Protein AF-A0A7V4NZG7-F1 (afdb_monomer)

pLDDT: mean 70.04, std 18.49, range [38.97, 93.0]

Secondary structure (DSSP, 8-state):
--STTSGGGSSSS-S----------------PPPPTTS-S----HHHHHHHHH-TTS-HHHHHHHHHHHTT--SSHHHHHHHHHHHH----

Sequence (91 aa):
MYFLRRIRKLLNGCLLIGLATTLAGCGTVFFSPPLPNAPNYTFSLTDLRAIQRDARLSTDEKRAAIRAALSLPDTVEGNRIANFYLNLFIP

Foldseek 3Di:
DPPPPPVVPPVPDDDDPDDDDDDDDDDDDPPPPPDPDDPPLPPDVVVLVCLLPPPVDDPVRSLVVQLVSVVFDPDPVSSVVSVCSSPDDDD

Solvent-accessible surface area (backbone atoms only — not comparable to full-atom values): 6277 Å² total; per-residue (Å²): 141,84,75,80,78,65,69,83,72,70,87,78,76,82,86,73,93,74,76,92,86,80,86,89,77,94,72,81,84,80,80,68,82,78,63,95,78,63,76,91,69,76,78,41,74,65,55,51,48,51,50,67,67,38,83,87,53,51,76,66,55,36,33,50,52,46,19,59,65,67,70,44,58,101,43,75,67,30,51,50,53,20,48,49,61,65,70,52,86,80,134

Mean predicted aligned error: 17.41 Å

Structure (mmCIF, N/CA/C/O backbone):
data_AF-A0A7V4NZG7-F1
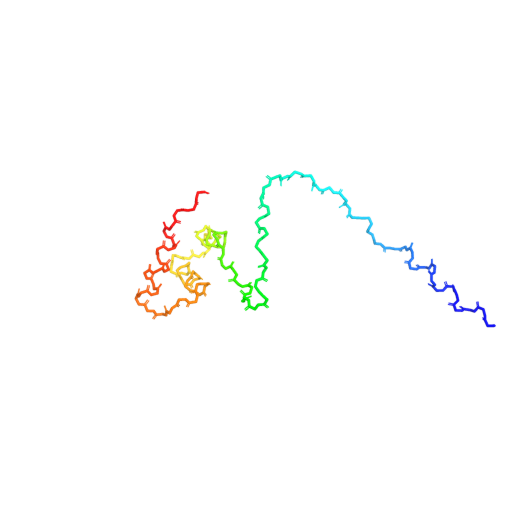#
_entry.id   AF-A0A7V4NZG7-F1
#
loop_
_atom_site.group_PDB
_atom_site.id
_atom_site.type_symbol
_atom_site.label_atom_id
_atom_site.label_alt_id
_atom_site.label_comp_id
_atom_site.label_asym_id
_atom_site.label_entity_id
_atom_site.label_seq_id
_atom_site.pdbx_PDB_ins_code
_atom_site.Cartn_x
_atom_site.Cartn_y
_atom_site.Cartn_z
_atom_site.occupancy
_atom_site.B_iso_or_equiv
_atom_site.auth_seq_id
_atom_site.auth_comp_id
_atom_site.auth_asym_id
_atom_site.auth_atom_id
_atom_site.pdbx_PDB_model_num
ATOM 1 N N . MET A 1 1 ? -28.618 -57.753 -24.302 1.00 50.97 1 MET A N 1
ATOM 2 C CA . MET A 1 1 ? -27.695 -56.880 -23.539 1.00 50.97 1 MET A CA 1
ATOM 3 C C . MET A 1 1 ? -28.452 -55.664 -22.994 1.00 50.97 1 MET A C 1
ATOM 5 O O . MET A 1 1 ? -28.503 -54.636 -23.650 1.0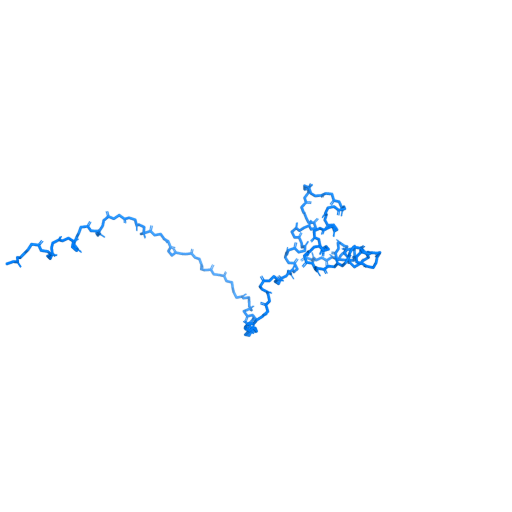0 50.97 1 MET A O 1
ATOM 9 N N . TYR A 1 2 ? -29.087 -55.787 -21.821 1.00 50.88 2 TYR A N 1
ATOM 10 C CA . TYR A 1 2 ? -30.027 -54.785 -21.271 1.00 50.88 2 TYR A CA 1
ATOM 11 C C . TYR A 1 2 ? -29.619 -54.238 -19.886 1.00 50.88 2 TYR A C 1
ATOM 13 O O . TYR A 1 2 ? -30.450 -53.707 -19.155 1.00 50.88 2 TYR A O 1
ATOM 21 N N . PHE A 1 3 ? -28.342 -54.349 -19.502 1.00 50.78 3 PHE A N 1
ATOM 22 C CA . PHE A 1 3 ? -27.916 -54.129 -18.110 1.00 50.78 3 PHE A CA 1
ATOM 23 C C . PHE A 1 3 ? -27.263 -52.760 -17.825 1.00 50.78 3 PHE A C 1
ATOM 25 O O . PHE A 1 3 ? -27.181 -52.346 -16.675 1.00 50.78 3 PHE A O 1
ATOM 32 N N . LEU A 1 4 ? -26.870 -51.991 -18.849 1.00 51.53 4 LEU A N 1
ATOM 33 C CA . LEU A 1 4 ? -26.133 -50.726 -18.660 1.00 51.53 4 LEU A CA 1
ATOM 34 C C . LEU A 1 4 ? -27.006 -49.454 -18.665 1.00 51.53 4 LEU A C 1
ATOM 36 O O . LEU A 1 4 ? -26.505 -48.359 -18.429 1.00 51.53 4 LEU A O 1
ATOM 40 N N . ARG A 1 5 ? -28.330 -49.563 -18.864 1.00 49.28 5 ARG A N 1
ATOM 41 C CA . ARG A 1 5 ? -29.259 -48.409 -18.796 1.00 49.28 5 ARG A CA 1
ATOM 42 C C . ARG A 1 5 ? -29.756 -48.071 -17.380 1.00 49.28 5 ARG A C 1
ATOM 44 O O . ARG A 1 5 ? -30.466 -47.081 -17.222 1.00 49.28 5 ARG A O 1
ATOM 51 N N . ARG A 1 6 ? -29.394 -48.846 -16.347 1.00 48.78 6 ARG A N 1
ATOM 52 C CA . ARG A 1 6 ? -29.950 -48.714 -14.980 1.00 48.78 6 ARG A CA 1
ATOM 53 C C . ARG A 1 6 ? -29.099 -47.900 -13.993 1.00 48.78 6 ARG A C 1
ATOM 55 O O . ARG A 1 6 ? -29.612 -47.519 -12.950 1.00 48.78 6 ARG A O 1
ATOM 62 N N . ILE A 1 7 ? -27.852 -47.566 -14.334 1.00 53.16 7 ILE A N 1
ATOM 63 C CA . ILE A 1 7 ? -26.948 -46.775 -13.468 1.00 53.16 7 ILE A CA 1
ATOM 64 C C . ILE A 1 7 ? -27.301 -45.273 -13.499 1.00 53.16 7 ILE A C 1
ATOM 66 O O . ILE A 1 7 ? -27.068 -44.541 -12.544 1.00 53.16 7 ILE A O 1
ATOM 70 N N . ARG A 1 8 ? -27.977 -44.814 -14.560 1.00 49.94 8 ARG A N 1
ATOM 71 C CA . ARG A 1 8 ? -28.335 -43.402 -14.780 1.00 49.94 8 ARG A CA 1
ATOM 72 C C . ARG A 1 8 ? -29.475 -42.855 -13.903 1.00 49.94 8 ARG A C 1
ATOM 74 O O . ARG A 1 8 ? -29.792 -41.680 -14.028 1.00 49.94 8 ARG A O 1
ATOM 81 N N . LYS A 1 9 ? -30.113 -43.671 -13.053 1.00 50.41 9 LYS A N 1
ATOM 82 C CA . LYS A 1 9 ? -31.291 -43.265 -12.253 1.00 50.41 9 LYS A CA 1
ATOM 83 C C . LYS A 1 9 ? -31.074 -43.223 -10.733 1.00 50.41 9 LYS A C 1
ATOM 85 O O . LYS A 1 9 ? -32.003 -42.858 -10.026 1.00 50.41 9 LYS A O 1
ATOM 90 N N . LEU A 1 10 ? -29.880 -43.558 -10.233 1.00 49.69 10 LEU A N 1
ATOM 91 C CA . LEU A 1 10 ? -29.592 -43.628 -8.787 1.00 49.69 10 LEU A CA 1
ATOM 92 C C . LEU A 1 10 ? -28.709 -42.491 -8.247 1.00 49.69 10 LEU A C 1
ATOM 94 O O . LEU A 1 10 ? -28.681 -42.276 -7.045 1.00 49.69 10 LEU A O 1
ATOM 98 N N . LEU A 1 11 ? -28.082 -41.689 -9.111 1.00 47.84 11 LEU A N 1
ATOM 99 C CA . LEU A 1 11 ? -27.413 -40.429 -8.734 1.00 47.84 11 LEU A CA 1
ATOM 100 C C . LEU A 1 11 ? -28.387 -39.236 -8.732 1.00 47.84 11 LEU A C 1
ATOM 102 O O . LEU A 1 11 ? -28.026 -38.109 -9.042 1.00 47.84 11 LEU A O 1
ATOM 106 N N . ASN A 1 12 ? -29.647 -39.519 -8.401 1.00 49.91 12 ASN A N 1
ATOM 107 C CA . ASN A 1 12 ? -30.749 -38.563 -8.311 1.00 49.91 12 ASN A CA 1
ATOM 108 C C . ASN A 1 12 ? -31.151 -38.325 -6.844 1.00 49.91 12 ASN A C 1
ATOM 110 O O . ASN A 1 12 ? -32.324 -38.146 -6.533 1.00 49.91 12 ASN A O 1
ATOM 114 N N . GLY A 1 13 ? -30.196 -38.405 -5.919 1.00 53.88 13 GLY A N 1
ATOM 115 C CA . GLY A 1 13 ? -30.506 -38.416 -4.495 1.00 53.88 13 GLY A CA 1
ATOM 116 C C . GLY A 1 13 ? -29.292 -38.149 -3.630 1.00 53.88 13 GLY A C 1
ATOM 117 O O . GLY A 1 13 ? -28.886 -39.027 -2.888 1.00 53.88 13 GLY A O 1
ATOM 118 N N . CYS A 1 14 ? -28.686 -36.973 -3.768 1.00 50.66 14 CYS A N 1
ATOM 119 C CA . CYS A 1 14 ? -28.079 -36.253 -2.651 1.00 50.66 14 CYS A CA 1
ATOM 120 C C . CYS A 1 14 ? -27.498 -34.929 -3.145 1.00 50.66 14 CYS A C 1
ATOM 122 O O . CYS A 1 14 ? -26.859 -34.878 -4.188 1.00 50.66 14 CYS A O 1
ATOM 124 N N . LEU A 1 15 ? -27.668 -33.916 -2.304 1.00 48.09 15 LEU A N 1
ATOM 125 C CA . LEU A 1 15 ? -27.050 -32.596 -2.323 1.00 48.09 15 LEU A CA 1
ATOM 126 C C . LEU A 1 15 ? -27.725 -31.475 -3.147 1.00 48.09 15 LEU A C 1
ATOM 128 O O . LEU A 1 15 ? -27.438 -31.254 -4.317 1.00 48.09 15 LEU A O 1
ATOM 132 N N . LEU A 1 16 ? -28.474 -30.666 -2.380 1.00 51.75 16 LEU A N 1
ATOM 133 C CA . LEU A 1 16 ? -28.441 -29.191 -2.361 1.00 51.75 16 LEU A CA 1
ATOM 134 C C . LEU A 1 16 ? -29.272 -28.490 -3.449 1.00 51.75 16 LEU A C 1
ATOM 136 O O . LEU A 1 16 ? -28.759 -28.018 -4.452 1.00 51.75 16 LEU A O 1
ATOM 140 N N . ILE A 1 17 ? -30.597 -28.400 -3.324 1.00 55.97 17 ILE A N 1
ATOM 141 C CA . ILE A 1 17 ? -31.302 -27.375 -2.521 1.00 55.97 17 ILE A CA 1
ATOM 142 C C . ILE A 1 17 ? -30.353 -26.446 -1.742 1.00 55.97 17 ILE A C 1
ATOM 144 O O . ILE A 1 17 ? -29.934 -26.752 -0.630 1.00 55.97 17 ILE A O 1
ATOM 148 N N . GLY A 1 18 ? -30.032 -25.299 -2.338 1.00 50.69 18 GLY A N 1
ATOM 149 C CA . GLY A 1 18 ? -29.197 -24.260 -1.739 1.00 50.69 18 GLY A CA 1
ATOM 150 C C . GLY A 1 18 ? -29.528 -22.882 -2.302 1.00 50.69 18 GLY A C 1
ATOM 151 O O . GLY A 1 18 ? -28.788 -22.358 -3.120 1.00 50.69 18 GLY A O 1
ATOM 152 N N . LEU A 1 19 ? -30.672 -22.360 -1.857 1.00 50.50 19 LEU A N 1
ATOM 153 C CA . LEU A 1 19 ? -31.045 -20.947 -1.736 1.00 50.50 19 LEU A CA 1
ATOM 154 C C . LEU A 1 19 ? -30.811 -19.997 -2.926 1.00 50.50 19 LEU A C 1
ATOM 156 O O . LEU A 1 19 ? -29.754 -19.400 -3.109 1.00 50.50 19 LEU A O 1
ATOM 160 N N . ALA A 1 20 ? -31.924 -19.691 -3.588 1.00 52.88 20 ALA A N 1
ATOM 161 C CA . ALA A 1 20 ? -32.213 -18.340 -4.040 1.00 52.88 20 ALA A CA 1
ATOM 162 C C . ALA A 1 20 ? -32.491 -17.427 -2.828 1.00 52.88 20 ALA A C 1
ATOM 164 O O . ALA A 1 20 ? -33.288 -17.794 -1.969 1.00 52.88 20 ALA A O 1
ATOM 165 N N . THR A 1 21 ? -31.818 -16.276 -2.757 1.00 53.28 21 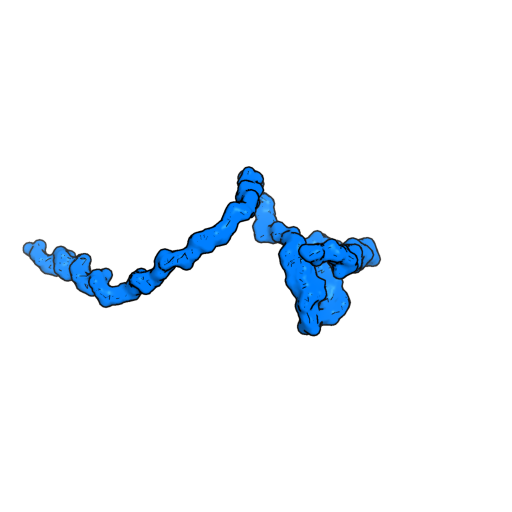THR A N 1
ATOM 166 C CA . THR A 1 21 ? -32.196 -14.956 -2.178 1.00 53.28 21 THR A CA 1
ATOM 167 C C . THR A 1 21 ? -30.875 -14.215 -1.930 1.00 53.28 21 THR A C 1
ATOM 169 O O . THR A 1 21 ? -29.991 -14.762 -1.287 1.00 53.28 21 THR A O 1
ATOM 172 N N . THR A 1 22 ? -30.580 -13.083 -2.570 1.00 51.81 22 THR A N 1
ATOM 173 C CA . THR A 1 22 ? -30.997 -11.707 -2.224 1.00 51.81 22 THR A CA 1
ATOM 174 C C . THR A 1 22 ? -30.730 -10.813 -3.459 1.00 51.81 22 THR A C 1
ATOM 176 O O . THR A 1 22 ? -29.687 -10.931 -4.088 1.00 51.81 22 THR A O 1
ATOM 179 N N . LEU A 1 23 ? -31.679 -10.088 -4.064 1.00 50.69 23 LEU A N 1
ATOM 180 C CA . LEU A 1 23 ? -32.318 -8.819 -3.673 1.00 50.69 23 LEU A CA 1
ATOM 181 C C . LEU A 1 23 ? -31.367 -7.700 -3.192 1.00 50.69 23 LEU A C 1
ATOM 183 O O . LEU A 1 23 ? -30.708 -7.837 -2.170 1.00 50.69 23 LEU A O 1
ATOM 187 N N . ALA A 1 24 ? -31.476 -6.565 -3.899 1.00 50.19 24 ALA A N 1
ATOM 188 C CA . ALA A 1 24 ? -31.093 -5.188 -3.557 1.00 50.19 24 ALA A CA 1
ATOM 189 C C . ALA A 1 24 ? -29.650 -4.725 -3.852 1.00 50.19 24 ALA A C 1
ATOM 191 O O . ALA A 1 24 ? -28.698 -5.091 -3.175 1.00 50.19 24 ALA A O 1
ATOM 192 N N . GLY A 1 25 ? -29.532 -3.797 -4.811 1.00 38.97 25 GLY A N 1
ATOM 193 C CA . GLY A 1 25 ? -28.356 -2.937 -4.952 1.00 38.97 25 GLY A CA 1
ATOM 194 C C . GLY A 1 25 ? -28.147 -2.385 -6.360 1.00 38.97 25 GLY A C 1
ATOM 195 O O . GLY A 1 25 ? -27.251 -2.831 -7.066 1.00 38.97 25 GLY A O 1
ATOM 196 N N . CYS A 1 26 ? -28.950 -1.401 -6.776 1.00 52.88 26 CYS A N 1
ATOM 197 C CA . CYS A 1 26 ? -28.566 -0.501 -7.867 1.00 52.88 26 CYS A CA 1
ATOM 198 C C . CYS A 1 26 ? -27.272 0.219 -7.462 1.00 52.88 26 CYS A C 1
ATOM 200 O O . CYS A 1 26 ? -27.275 0.989 -6.506 1.00 52.88 26 CYS A O 1
ATOM 202 N N . GLY A 1 27 ? -26.181 -0.022 -8.181 1.00 46.25 27 GLY A N 1
ATOM 203 C CA . GLY A 1 27 ? -24.896 0.613 -7.907 1.00 46.25 27 GLY A CA 1
ATOM 204 C C . GLY A 1 27 ? -23.882 0.302 -8.996 1.00 46.25 27 GLY A C 1
ATOM 205 O O . GLY A 1 27 ? -22.970 -0.480 -8.779 1.00 46.25 27 GLY A O 1
ATOM 206 N N . THR A 1 28 ? -24.102 0.879 -10.181 1.00 53.81 28 THR A N 1
ATOM 207 C CA . THR A 1 28 ? -23.093 1.135 -11.229 1.00 53.81 28 THR A CA 1
ATOM 208 C C . THR A 1 28 ? -22.073 0.019 -11.481 1.00 53.81 28 THR A C 1
ATOM 210 O O . THR A 1 28 ? -20.952 0.053 -10.974 1.00 53.81 28 THR A O 1
ATOM 213 N N . VAL A 1 29 ? -22.415 -0.924 -12.362 1.00 48.81 29 VAL A N 1
ATOM 214 C CA . VAL A 1 29 ? -21.404 -1.790 -12.975 1.00 48.81 29 VAL A CA 1
ATOM 215 C C . VAL A 1 29 ? -20.655 -0.953 -14.015 1.00 48.81 29 VAL A C 1
ATOM 217 O O . VAL A 1 29 ? -21.132 -0.758 -15.131 1.00 48.81 29 VAL A O 1
ATOM 220 N N . PHE A 1 30 ? -19.504 -0.397 -13.631 1.00 48.06 30 PHE A N 1
ATOM 221 C CA . PHE A 1 30 ? -18.525 0.161 -14.566 1.00 48.06 30 PHE A CA 1
ATOM 222 C C . PHE A 1 30 ? -17.973 -0.999 -15.415 1.00 48.06 30 PHE A C 1
ATOM 224 O O . PHE A 1 30 ? -16.965 -1.615 -15.082 1.00 48.06 30 PHE A O 1
ATOM 231 N N . PHE A 1 31 ? -18.667 -1.346 -16.499 1.00 46.03 31 PHE A N 1
ATOM 232 C CA . PHE A 1 31 ? -18.155 -2.261 -17.518 1.00 46.03 31 PHE A CA 1
ATOM 233 C C . PHE A 1 31 ? -17.136 -1.518 -18.394 1.00 46.03 31 PHE A C 1
ATOM 235 O O . PHE A 1 31 ? -17.437 -1.109 -19.512 1.00 46.03 31 PHE A O 1
ATOM 242 N N . SER A 1 32 ? -15.913 -1.346 -17.891 1.00 54.16 32 SER A N 1
ATOM 243 C CA . SER A 1 32 ? -14.754 -1.245 -18.782 1.00 54.16 32 SER A CA 1
ATOM 244 C C . SER A 1 32 ? -14.379 -2.671 -19.194 1.00 54.16 32 SER A C 1
ATOM 246 O O . SER A 1 32 ? -14.199 -3.509 -18.306 1.00 54.16 32 SER A O 1
ATOM 248 N N . PRO A 1 33 ? -14.281 -3.004 -20.495 1.00 52.31 33 PRO A N 1
ATOM 249 C CA . PRO A 1 33 ? -13.831 -4.330 -20.897 1.00 52.31 33 PRO A CA 1
ATOM 250 C C . PRO A 1 33 ? -12.414 -4.562 -20.344 1.00 52.31 33 PRO A C 1
ATOM 252 O O . PRO A 1 33 ? -11.559 -3.684 -20.498 1.00 52.31 33 PRO A O 1
ATOM 255 N N . PRO A 1 34 ? -12.141 -5.701 -19.681 1.00 48.00 34 PRO A N 1
ATOM 256 C CA . PRO A 1 34 ? -10.806 -5.983 -19.179 1.00 48.00 34 PRO A CA 1
ATOM 257 C C . PRO A 1 34 ? -9.846 -6.098 -20.366 1.00 48.00 34 PRO A C 1
ATOM 259 O O . PRO A 1 34 ? -10.066 -6.890 -21.285 1.00 48.00 34 PRO A O 1
ATOM 262 N N . LEU A 1 35 ? -8.783 -5.287 -20.364 1.00 48.44 35 LEU A N 1
ATOM 263 C CA . LEU A 1 35 ? -7.686 -5.432 -21.316 1.00 48.44 35 LEU A CA 1
ATOM 264 C C . LEU A 1 35 ? -7.116 -6.854 -21.167 1.00 48.44 35 LEU A C 1
ATOM 266 O O . LEU A 1 35 ? -6.766 -7.236 -20.049 1.00 48.44 35 LEU A O 1
ATOM 270 N N . PRO A 1 36 ? -6.983 -7.631 -22.257 1.00 50.25 36 PRO A N 1
ATOM 271 C CA . PRO A 1 36 ? -6.739 -9.076 -22.198 1.00 50.25 36 PRO A CA 1
ATOM 272 C C . PRO A 1 36 ? -5.396 -9.497 -21.575 1.00 50.25 36 PRO A C 1
ATOM 274 O O . PRO A 1 36 ? -5.162 -10.689 -21.433 1.00 50.25 36 PRO A O 1
ATOM 277 N N . ASN A 1 37 ? -4.534 -8.552 -21.182 1.00 51.28 37 ASN A N 1
ATOM 278 C CA . ASN A 1 37 ? -3.220 -8.803 -20.583 1.00 51.28 37 ASN A CA 1
ATOM 279 C C . ASN A 1 37 ? -2.875 -7.859 -19.413 1.00 51.28 37 ASN A C 1
ATOM 281 O O . ASN A 1 37 ? -1.702 -7.721 -19.067 1.00 51.28 37 ASN A O 1
ATOM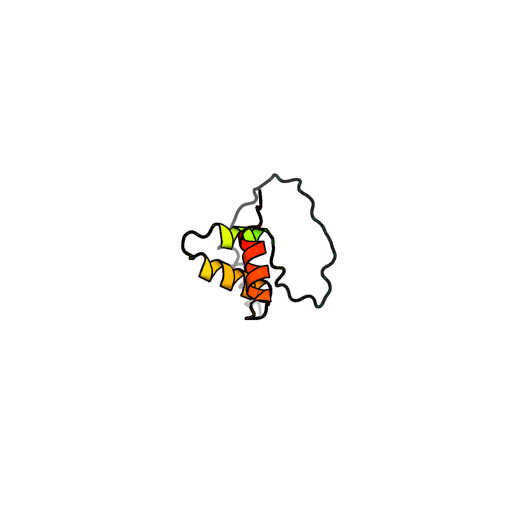 285 N N . ALA A 1 38 ? -3.851 -7.179 -18.802 1.00 45.41 38 ALA A N 1
ATOM 286 C CA . ALA A 1 38 ? -3.568 -6.460 -17.561 1.00 45.41 38 ALA A CA 1
ATOM 287 C C . ALA A 1 38 ? -3.407 -7.491 -16.425 1.00 45.41 38 ALA A C 1
ATOM 289 O O . ALA A 1 38 ? -4.319 -8.300 -16.231 1.00 45.41 38 ALA A O 1
ATOM 290 N N . PRO A 1 39 ? -2.284 -7.520 -15.681 1.00 48.47 39 PRO A N 1
ATOM 291 C CA . PRO A 1 39 ? -2.188 -8.362 -14.496 1.00 48.47 39 PRO A CA 1
ATOM 292 C C . PRO A 1 39 ? -3.368 -8.038 -13.569 1.00 48.47 39 PRO A C 1
ATOM 294 O O . PRO A 1 39 ? -3.576 -6.881 -13.210 1.00 48.47 39 PRO A O 1
ATOM 297 N N . ASN A 1 40 ? -4.148 -9.062 -13.204 1.00 51.12 40 ASN A N 1
ATOM 298 C CA . ASN A 1 40 ? -5.347 -8.982 -12.351 1.00 51.12 40 ASN A CA 1
ATOM 299 C C . ASN A 1 40 ? -5.019 -8.649 -10.876 1.00 51.12 40 ASN A C 1
ATOM 301 O O . ASN A 1 40 ? -5.634 -9.176 -9.956 1.00 51.12 40 ASN A O 1
ATOM 305 N N . TYR A 1 41 ? -4.039 -7.782 -10.636 1.00 55.44 41 TYR A N 1
ATOM 306 C CA . TYR A 1 41 ? -3.763 -7.172 -9.342 1.00 55.44 41 TYR A CA 1
ATOM 307 C C . TYR A 1 41 ? -4.166 -5.705 -9.421 1.00 55.44 41 TYR A C 1
ATOM 309 O O . TYR A 1 41 ? -3.341 -4.795 -9.402 1.00 55.44 41 TYR A O 1
ATOM 317 N N . THR A 1 42 ? -5.466 -5.464 -9.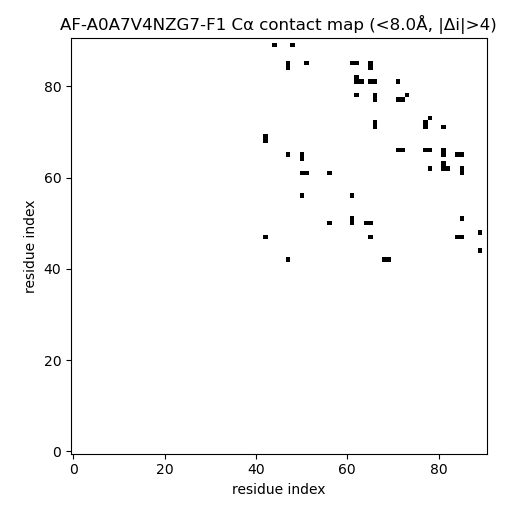572 1.00 65.75 42 THR A N 1
ATOM 318 C CA . THR A 1 42 ? -6.013 -4.115 -9.450 1.00 65.75 42 THR A CA 1
ATOM 319 C C . THR A 1 42 ? -6.078 -3.783 -7.969 1.00 65.75 42 THR A C 1
ATOM 321 O O . THR A 1 42 ? -7.115 -3.950 -7.336 1.00 65.75 42 THR A O 1
ATOM 324 N N . PHE A 1 43 ? -4.946 -3.363 -7.404 1.00 73.25 43 PHE A N 1
ATOM 325 C CA . PHE A 1 43 ? -4.918 -2.779 -6.073 1.00 73.25 43 PHE A CA 1
ATOM 326 C C . PHE A 1 43 ? -5.967 -1.669 -5.995 1.00 73.25 43 PHE A C 1
ATOM 328 O O . PHE A 1 43 ? -5.902 -0.680 -6.730 1.00 73.25 43 PHE A O 1
ATOM 335 N N . SER A 1 44 ? -6.976 -1.877 -5.156 1.00 85.12 44 SER A N 1
ATOM 336 C CA . SER A 1 44 ? -8.153 -1.022 -5.091 1.00 85.12 44 SER A CA 1
ATOM 337 C C . SER A 1 44 ? -8.133 -0.126 -3.853 1.00 85.12 44 SER A C 1
ATOM 339 O O . SER A 1 44 ? -7.421 -0.371 -2.876 1.00 85.12 44 SER A O 1
ATOM 341 N N . LEU A 1 45 ? -8.980 0.909 -3.850 1.00 83.44 45 LEU A N 1
ATOM 342 C CA . LEU A 1 45 ? -9.207 1.737 -2.657 1.00 83.44 45 LEU A CA 1
ATOM 343 C C . LEU A 1 45 ? -9.746 0.911 -1.473 1.00 83.44 45 LEU A C 1
ATOM 345 O O . LEU A 1 45 ? -9.526 1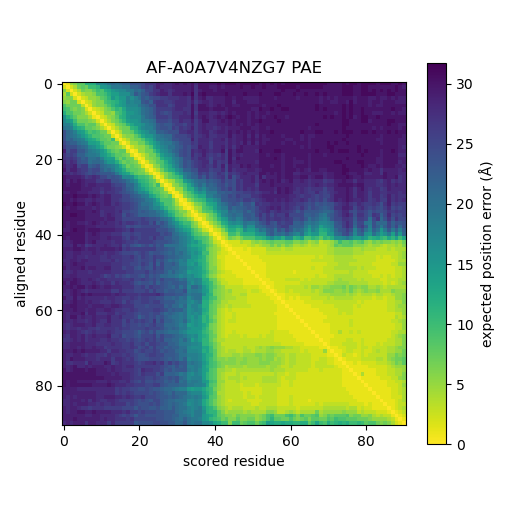.269 -0.315 1.00 83.44 45 LEU A O 1
ATOM 349 N N . THR A 1 46 ? -10.420 -0.208 -1.750 1.00 84.50 46 THR A N 1
ATOM 350 C CA . THR A 1 46 ? -10.894 -1.149 -0.729 1.00 84.50 46 THR A CA 1
ATOM 351 C C . THR A 1 46 ? -9.727 -1.872 -0.062 1.00 84.50 46 THR A C 1
ATOM 353 O O . THR A 1 46 ? -9.708 -1.983 1.163 1.00 84.50 46 THR A O 1
ATOM 356 N N . ASP A 1 47 ? -8.727 -2.291 -0.840 1.00 84.94 47 ASP A N 1
ATOM 357 C CA . ASP A 1 47 ? -7.523 -2.955 -0.324 1.00 84.94 47 ASP A CA 1
ATOM 358 C C . ASP A 1 47 ? -6.670 -1.980 0.492 1.00 84.94 47 ASP A C 1
ATOM 360 O O . ASP A 1 47 ? -6.225 -2.305 1.594 1.00 84.94 47 ASP A O 1
ATOM 364 N N . LEU A 1 48 ? -6.528 -0.740 0.007 1.00 85.62 48 LEU A N 1
ATOM 365 C CA . LEU A 1 48 ? -5.913 0.355 0.764 1.00 85.62 48 LEU A CA 1
ATOM 366 C C . LEU A 1 48 ? -6.587 0.553 2.118 1.00 85.62 48 LEU A C 1
ATOM 368 O O . LEU A 1 48 ? -5.915 0.589 3.149 1.00 85.62 48 LEU A O 1
ATOM 372 N N . ARG A 1 49 ? -7.920 0.645 2.132 1.00 86.44 49 ARG A N 1
ATOM 373 C CA . ARG A 1 49 ? -8.693 0.796 3.366 1.00 86.44 49 ARG A CA 1
ATOM 374 C C . ARG A 1 49 ? -8.518 -0.402 4.296 1.00 86.44 49 ARG A C 1
ATOM 376 O O . ARG A 1 49 ? -8.423 -0.201 5.506 1.00 86.44 49 ARG A O 1
ATOM 383 N N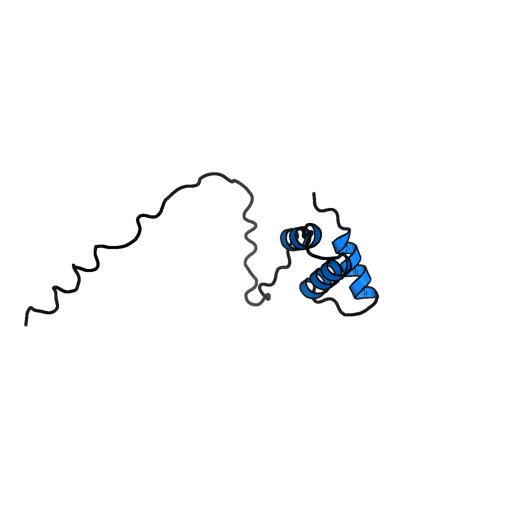 . ALA A 1 50 ? -8.495 -1.622 3.761 1.00 88.56 50 ALA A N 1
ATOM 384 C CA . ALA A 1 50 ? -8.290 -2.830 4.553 1.00 88.56 50 ALA A CA 1
ATOM 385 C C . ALA A 1 50 ? -6.932 -2.786 5.269 1.00 88.56 50 ALA A C 1
ATOM 387 O O . ALA A 1 50 ? -6.884 -2.966 6.482 1.00 88.56 50 ALA A O 1
ATOM 388 N N . ILE A 1 51 ? -5.861 -2.426 4.553 1.00 86.50 51 ILE A N 1
ATOM 389 C CA . ILE A 1 51 ? -4.517 -2.268 5.127 1.00 86.50 51 ILE A CA 1
ATOM 390 C C . ILE A 1 51 ? -4.491 -1.138 6.167 1.00 86.50 51 ILE A C 1
ATOM 392 O O . ILE A 1 51 ? -3.969 -1.315 7.266 1.00 86.50 51 ILE A O 1
ATOM 396 N N . GLN A 1 52 ? -5.079 0.024 5.863 1.00 86.25 52 GLN A N 1
ATOM 397 C CA . GLN A 1 52 ? -5.122 1.162 6.788 1.00 86.25 52 GLN A CA 1
ATOM 398 C C . GLN A 1 52 ? -5.859 0.825 8.097 1.00 86.25 52 GLN A C 1
ATOM 400 O O . GLN A 1 52 ? -5.401 1.211 9.176 1.00 86.25 52 GLN A O 1
ATOM 405 N N . ARG A 1 53 ? -6.983 0.099 8.017 1.00 88.62 53 ARG A N 1
ATOM 406 C CA . ARG A 1 53 ? -7.831 -0.255 9.170 1.00 88.62 53 ARG A CA 1
ATOM 407 C C . ARG A 1 53 ? -7.381 -1.508 9.916 1.00 88.62 53 ARG A C 1
ATOM 409 O O . ARG A 1 53 ? -7.908 -1.764 10.997 1.00 88.62 53 ARG A O 1
ATOM 416 N N . ASP A 1 54 ? -6.427 -2.268 9.386 1.00 88.75 54 ASP A N 1
ATOM 417 C CA . ASP A 1 54 ? -5.927 -3.459 10.066 1.00 88.75 54 ASP A CA 1
ATOM 418 C C . ASP A 1 54 ? -5.207 -3.067 11.366 1.00 88.75 54 ASP A C 1
ATOM 420 O O . ASP A 1 54 ? -4.152 -2.433 11.353 1.00 88.75 54 ASP A O 1
ATOM 424 N N . ALA A 1 55 ? -5.798 -3.405 12.511 1.00 89.38 55 ALA A N 1
ATOM 425 C CA . ALA A 1 55 ? -5.227 -3.118 13.826 1.00 89.38 55 ALA A CA 1
ATOM 426 C C . ALA A 1 55 ? -4.072 -4.064 14.197 1.00 89.38 55 ALA A C 1
ATOM 428 O O . ALA A 1 55 ? -3.381 -3.818 15.183 1.00 89.38 55 ALA A O 1
ATOM 429 N N . ARG A 1 56 ? -3.869 -5.146 13.434 1.00 93.00 56 ARG A N 1
ATOM 430 C CA . ARG A 1 56 ? -2.789 -6.117 13.656 1.00 93.00 56 ARG A CA 1
ATOM 431 C C . ARG A 1 56 ? -1.462 -5.645 13.074 1.00 93.00 56 ARG A C 1
ATOM 433 O O . ARG A 1 56 ? -0.422 -6.102 13.529 1.00 93.00 56 ARG A O 1
ATOM 440 N N . LEU A 1 57 ? -1.510 -4.758 12.080 1.00 88.19 57 LEU A N 1
ATOM 441 C CA . LEU A 1 57 ? -0.332 -4.227 11.406 1.00 88.19 57 LEU A CA 1
ATOM 442 C C . LEU A 1 57 ? 0.118 -2.918 12.058 1.00 88.19 57 LEU A C 1
ATOM 444 O O . LEU A 1 57 ? -0.672 -1.991 12.261 1.00 88.19 57 LEU A O 1
ATOM 448 N N . SER A 1 58 ? 1.415 -2.813 12.315 1.00 92.69 58 SER A N 1
ATOM 449 C CA . SER A 1 58 ? 2.071 -1.550 12.640 1.00 92.69 58 SER A CA 1
ATOM 450 C C . SER A 1 58 ? 2.067 -0.594 11.441 1.00 92.69 58 SER A C 1
ATOM 452 O O . SER A 1 58 ? 1.883 -0.983 10.286 1.00 92.69 58 SER A O 1
ATOM 454 N N . THR A 1 59 ? 2.305 0.691 11.697 1.00 88.56 59 THR A N 1
ATOM 455 C CA . THR A 1 59 ? 2.400 1.727 10.655 1.00 88.56 59 THR A CA 1
ATOM 456 C C . THR A 1 59 ? 3.441 1.384 9.583 1.00 88.56 59 THR A C 1
ATOM 458 O O . THR A 1 59 ? 3.215 1.636 8.398 1.00 88.56 59 THR A O 1
ATOM 461 N N . ASP A 1 60 ? 4.567 0.788 9.979 1.00 89.56 60 ASP A N 1
ATOM 462 C CA . ASP A 1 60 ? 5.643 0.416 9.059 1.00 89.56 60 ASP A CA 1
ATOM 463 C C . ASP A 1 60 ? 5.273 -0.806 8.211 1.00 89.56 60 ASP A C 1
ATOM 465 O O . ASP A 1 60 ? 5.516 -0.808 7.003 1.00 89.56 60 ASP A O 1
ATOM 469 N N . GLU A 1 61 ? 4.592 -1.796 8.793 1.00 90.81 61 GLU A N 1
ATOM 470 C CA . GLU A 1 61 ? 4.070 -2.953 8.055 1.00 90.81 61 GLU A CA 1
ATOM 471 C C . GLU A 1 61 ? 2.974 -2.549 7.066 1.00 90.81 61 GLU A C 1
ATOM 473 O O . GLU A 1 61 ? 2.962 -3.022 5.930 1.00 90.81 61 GLU A O 1
ATOM 478 N N . LYS A 1 62 ? 2.100 -1.607 7.438 1.00 89.62 62 LYS A N 1
ATOM 479 C CA . LYS A 1 62 ? 1.112 -1.031 6.512 1.00 89.62 62 LYS A CA 1
ATOM 480 C C . LYS A 1 62 ? 1.787 -0.326 5.344 1.00 89.62 62 LYS A C 1
ATOM 482 O O . LYS A 1 62 ? 1.384 -0.505 4.196 1.00 89.62 62 LYS A O 1
ATOM 487 N N . ARG A 1 63 ? 2.840 0.449 5.616 1.00 90.12 63 ARG A N 1
ATOM 488 C CA . ARG A 1 63 ? 3.625 1.121 4.573 1.00 90.12 63 ARG A CA 1
ATOM 489 C C . ARG A 1 63 ? 4.279 0.104 3.639 1.00 90.12 63 ARG A C 1
ATOM 491 O O . ARG A 1 63 ? 4.222 0.285 2.427 1.00 90.12 63 ARG A O 1
ATOM 498 N N . ALA A 1 64 ? 4.844 -0.974 4.181 1.00 88.25 64 ALA A N 1
ATOM 499 C CA . ALA A 1 64 ? 5.430 -2.057 3.397 1.00 88.25 64 ALA A CA 1
ATOM 500 C C . ALA A 1 64 ? 4.385 -2.794 2.542 1.00 88.25 64 ALA A C 1
ATOM 502 O O . ALA A 1 64 ? 4.638 -3.050 1.366 1.00 88.25 64 ALA A O 1
ATOM 503 N N . ALA A 1 65 ? 3.196 -3.064 3.086 1.00 86.75 65 ALA A N 1
ATOM 504 C CA . ALA A 1 65 ? 2.096 -3.694 2.360 1.00 86.75 65 ALA A CA 1
ATOM 505 C C . ALA A 1 65 ? 1.598 -2.824 1.194 1.00 86.75 65 ALA A C 1
ATOM 507 O O . ALA A 1 65 ? 1.444 -3.318 0.080 1.00 86.75 65 ALA A O 1
ATOM 508 N N . ILE A 1 66 ? 1.426 -1.516 1.415 1.00 87.94 66 ILE A N 1
ATOM 509 C CA . ILE A 1 66 ? 1.071 -0.553 0.359 1.00 87.94 66 ILE A CA 1
ATOM 510 C C . ILE A 1 66 ? 2.170 -0.489 -0.707 1.00 87.94 66 ILE A C 1
ATOM 512 O O . ILE A 1 66 ? 1.882 -0.484 -1.902 1.00 87.94 66 ILE A O 1
ATOM 516 N N . ARG A 1 67 ? 3.437 -0.466 -0.282 1.00 89.38 67 ARG A N 1
ATOM 517 C CA . ARG A 1 67 ? 4.598 -0.437 -1.177 1.00 89.38 67 ARG A CA 1
ATOM 518 C C . ARG A 1 67 ? 4.639 -1.672 -2.076 1.00 89.38 67 ARG A C 1
ATOM 520 O O . ARG A 1 67 ? 4.788 -1.528 -3.285 1.00 89.38 67 ARG A O 1
ATOM 527 N N . ALA A 1 68 ? 4.444 -2.856 -1.500 1.00 87.56 68 ALA A N 1
ATOM 528 C CA . ALA A 1 68 ? 4.380 -4.115 -2.234 1.00 87.56 68 ALA A CA 1
ATOM 529 C C . ALA A 1 68 ? 3.188 -4.152 -3.200 1.00 87.56 68 ALA A C 1
ATOM 531 O O . ALA A 1 68 ? 3.349 -4.513 -4.363 1.00 87.56 68 ALA A O 1
ATOM 532 N N . ALA A 1 69 ? 2.011 -3.715 -2.751 1.00 85.31 69 ALA A N 1
ATOM 533 C CA . ALA A 1 69 ? 0.803 -3.725 -3.567 1.00 85.31 69 ALA A CA 1
ATOM 534 C C . ALA A 1 69 ? 0.872 -2.759 -4.764 1.00 85.31 69 ALA A C 1
ATOM 536 O O . ALA A 1 69 ? 0.335 -3.051 -5.829 1.00 85.31 69 ALA A O 1
ATOM 537 N N . LEU A 1 70 ? 1.586 -1.641 -4.612 1.00 85.19 70 LEU A N 1
ATOM 538 C CA . LEU A 1 70 ? 1.843 -0.668 -5.676 1.00 85.19 70 LEU A CA 1
ATOM 539 C C . LEU A 1 70 ? 3.138 -0.941 -6.459 1.00 85.19 70 LEU A C 1
ATOM 541 O O . LEU A 1 70 ? 3.504 -0.139 -7.316 1.00 85.19 70 LEU A O 1
ATOM 545 N N . SER A 1 71 ? 3.841 -2.046 -6.173 1.00 87.50 71 SER A N 1
ATOM 546 C CA . SER A 1 71 ? 5.141 -2.382 -6.780 1.00 87.50 71 SER A CA 1
ATOM 547 C C . SER A 1 71 ? 6.158 -1.231 -6.715 1.00 87.50 71 SER A C 1
ATOM 549 O O . SER A 1 71 ? 6.913 -0.982 -7.655 1.00 87.50 71 SER A O 1
ATOM 551 N N . LEU A 1 72 ? 6.160 -0.493 -5.603 1.00 85.06 72 LEU A N 1
ATOM 552 C CA . LEU A 1 72 ? 7.026 0.664 -5.399 1.00 85.06 72 LEU A CA 1
ATOM 553 C C . LEU A 1 72 ? 8.444 0.221 -4.989 1.00 85.06 72 LEU A C 1
ATOM 555 O O . LEU A 1 72 ? 8.598 -0.705 -4.185 1.00 85.06 72 LEU A O 1
ATOM 559 N N . PRO A 1 73 ? 9.493 0.900 -5.485 1.00 86.50 73 PRO A N 1
ATOM 560 C CA . PRO A 1 73 ? 10.875 0.567 -5.154 1.00 86.50 73 PRO A CA 1
ATOM 561 C C . PRO A 1 73 ? 11.185 0.830 -3.672 1.00 86.50 73 PRO A C 1
ATOM 563 O O . PRO A 1 73 ? 10.548 1.667 -3.028 1.00 86.50 73 PRO A O 1
ATOM 566 N N . ASP A 1 74 ? 12.185 0.133 -3.123 1.00 88.50 74 ASP A N 1
ATOM 567 C CA . ASP A 1 74 ? 12.680 0.368 -1.755 1.00 88.50 74 ASP A CA 1
ATOM 568 C C . ASP A 1 74 ? 13.607 1.587 -1.688 1.00 88.50 74 ASP A C 1
ATOM 570 O O . ASP A 1 74 ? 14.805 1.495 -1.432 1.00 88.50 74 ASP A O 1
ATOM 574 N N . THR A 1 75 ? 13.051 2.746 -2.023 1.00 91.94 75 THR A N 1
ATOM 575 C CA . THR A 1 75 ? 13.752 4.029 -2.008 1.00 91.94 75 THR A CA 1
ATOM 576 C C . THR A 1 75 ? 13.029 5.019 -1.108 1.00 91.94 75 THR A C 1
ATOM 578 O O . THR A 1 75 ? 11.890 4.806 -0.678 1.00 91.94 75 THR A O 1
ATOM 581 N N . VAL A 1 76 ? 13.684 6.146 -0.828 1.00 90.12 76 VAL A N 1
ATOM 582 C CA . VAL A 1 76 ? 13.078 7.257 -0.083 1.00 90.12 76 VAL A CA 1
ATOM 583 C C . VAL A 1 76 ? 11.792 7.724 -0.773 1.00 90.12 76 VAL A C 1
ATOM 585 O O . VAL A 1 76 ? 10.780 7.955 -0.114 1.00 90.12 76 VAL A O 1
ATOM 588 N N . GLU A 1 77 ? 11.798 7.797 -2.101 1.00 88.19 77 GLU A N 1
ATOM 589 C CA . GLU A 1 77 ? 10.650 8.171 -2.925 1.00 88.19 77 GLU A CA 1
ATOM 590 C C . GLU A 1 77 ? 9.526 7.134 -2.832 1.00 88.19 77 GLU A C 1
ATOM 592 O O . GLU A 1 77 ? 8.374 7.508 -2.612 1.00 88.19 77 GLU A O 1
ATOM 597 N N . GLY A 1 78 ? 9.848 5.838 -2.911 1.00 84.06 78 GLY A N 1
ATOM 598 C CA . GLY A 1 78 ? 8.864 4.767 -2.737 1.00 84.06 78 GLY A CA 1
ATOM 599 C C . GLY A 1 78 ? 8.194 4.812 -1.362 1.00 84.06 78 GLY A C 1
ATOM 600 O O . GLY A 1 78 ? 6.972 4.699 -1.253 1.00 84.06 78 GLY A O 1
ATOM 601 N N . ASN A 1 79 ? 8.970 5.091 -0.312 1.00 87.69 79 ASN A N 1
ATOM 602 C CA . ASN A 1 79 ? 8.453 5.255 1.045 1.00 87.69 79 ASN A CA 1
ATOM 603 C C . ASN A 1 79 ? 7.589 6.513 1.209 1.00 87.69 79 ASN A C 1
ATOM 605 O O . ASN A 1 79 ? 6.575 6.462 1.908 1.00 87.69 79 ASN A O 1
ATOM 609 N N . ARG A 1 80 ? 7.930 7.625 0.544 1.00 89.31 80 ARG A N 1
ATOM 610 C CA . ARG A 1 80 ? 7.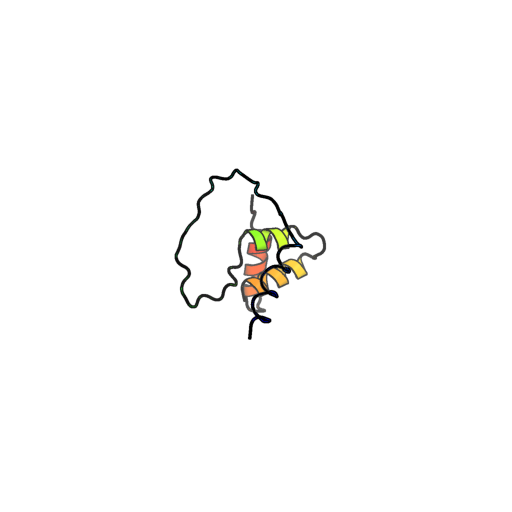090 8.837 0.523 1.00 89.31 80 ARG A CA 1
ATOM 611 C C . ARG A 1 80 ? 5.738 8.573 -0.127 1.00 89.3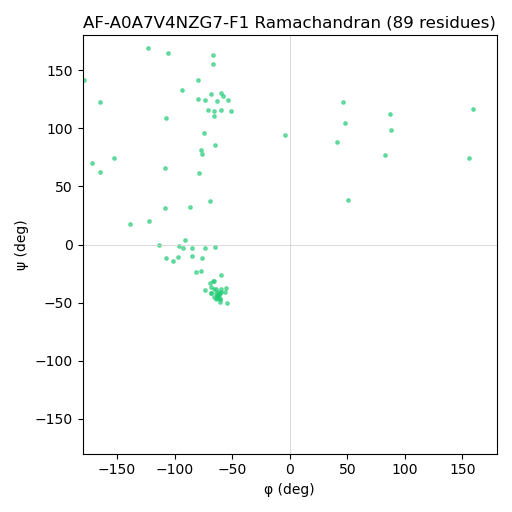1 80 ARG A C 1
ATOM 613 O O . ARG A 1 80 ? 4.717 8.967 0.431 1.00 89.31 80 ARG A O 1
ATOM 620 N N . ILE A 1 81 ? 5.726 7.880 -1.265 1.00 88.00 81 ILE A N 1
ATOM 621 C CA . ILE A 1 81 ? 4.491 7.525 -1.972 1.00 88.00 81 ILE A CA 1
ATOM 622 C C . ILE A 1 81 ? 3.648 6.576 -1.111 1.00 88.00 81 ILE A C 1
ATOM 624 O O . ILE A 1 81 ? 2.466 6.832 -0.897 1.00 88.00 81 ILE A O 1
ATOM 628 N N . ALA A 1 82 ? 4.245 5.530 -0.534 1.00 88.50 82 ALA A N 1
ATOM 629 C CA . ALA A 1 82 ? 3.528 4.622 0.360 1.00 88.50 82 ALA A CA 1
ATOM 630 C C . ALA A 1 82 ? 2.946 5.351 1.588 1.00 88.50 82 ALA A C 1
ATOM 632 O O . ALA A 1 82 ? 1.815 5.085 1.994 1.00 88.50 82 ALA A O 1
ATOM 633 N N . ASN A 1 83 ? 3.679 6.318 2.149 1.00 90.38 83 ASN A N 1
ATOM 634 C CA . ASN A 1 83 ? 3.200 7.134 3.263 1.00 90.38 83 ASN A CA 1
ATOM 635 C C . ASN A 1 83 ? 2.070 8.097 2.860 1.00 90.38 83 ASN A C 1
ATOM 637 O O . ASN A 1 83 ? 1.176 8.356 3.661 1.00 90.38 83 ASN A O 1
ATOM 641 N N . PHE A 1 84 ? 2.071 8.612 1.628 1.00 90.62 84 PHE A N 1
ATOM 642 C CA . PHE A 1 84 ? 0.949 9.389 1.098 1.00 90.62 84 PHE A CA 1
ATOM 643 C C . PHE A 1 84 ? -0.336 8.552 1.076 1.00 90.62 84 PHE A C 1
ATOM 645 O O . PHE A 1 84 ? -1.349 8.975 1.624 1.00 90.62 84 PHE A O 1
ATOM 652 N N . TYR A 1 85 ? -0.278 7.331 0.538 1.00 87.06 85 TYR A N 1
ATOM 653 C CA . TYR A 1 85 ? -1.427 6.421 0.507 1.00 87.06 85 TYR A CA 1
ATOM 654 C C . TYR A 1 85 ? -1.875 5.963 1.894 1.00 87.06 85 TYR A C 1
ATOM 656 O O . TYR A 1 85 ? -3.063 5.744 2.103 1.00 87.06 85 TYR A O 1
ATOM 664 N N . LEU A 1 86 ? -0.961 5.846 2.856 1.00 88.69 86 LEU A N 1
ATOM 665 C CA . LEU A 1 86 ? -1.311 5.535 4.241 1.00 88.69 86 LEU A CA 1
ATOM 666 C C . LEU A 1 86 ? -2.164 6.643 4.885 1.00 88.69 86 LEU A C 1
ATOM 668 O O . LEU A 1 86 ? -3.082 6.344 5.641 1.00 88.69 86 LEU A O 1
ATOM 672 N N . ASN A 1 87 ? -1.864 7.906 4.569 1.00 88.19 87 ASN A N 1
ATOM 673 C CA . ASN A 1 87 ? -2.553 9.081 5.113 1.00 88.19 87 ASN A CA 1
ATOM 674 C C . ASN A 1 87 ? -3.716 9.565 4.235 1.00 88.19 87 ASN A C 1
ATOM 676 O O . ASN A 1 87 ? -4.405 10.521 4.595 1.00 88.19 87 ASN A O 1
ATOM 680 N N . LEU A 1 88 ? -3.934 8.934 3.080 1.00 86.62 88 LEU A N 1
ATOM 681 C CA . LEU A 1 88 ? -5.044 9.259 2.203 1.00 86.62 88 LEU A CA 1
ATOM 682 C C . LEU A 1 88 ? -6.351 8.911 2.918 1.00 86.62 88 LEU A C 1
ATOM 684 O O . LEU A 1 88 ? -6.628 7.743 3.197 1.00 86.62 88 LEU A O 1
ATOM 688 N N . PHE A 1 89 ? -7.154 9.931 3.209 1.00 77.50 89 PHE A N 1
ATOM 689 C CA . PHE A 1 89 ? -8.460 9.739 3.818 1.00 77.50 89 PHE A CA 1
ATOM 690 C C . PHE A 1 89 ? -9.421 9.121 2.801 1.00 77.50 89 PHE A C 1
ATOM 692 O O . PHE A 1 89 ? -9.749 9.735 1.786 1.00 77.50 89 PHE A O 1
ATOM 699 N N . ILE A 1 90 ? -9.880 7.903 3.088 1.00 73.25 90 ILE A N 1
ATOM 700 C CA . ILE A 1 90 ? -10.906 7.217 2.303 1.00 73.25 90 ILE A CA 1
ATOM 701 C C . ILE A 1 90 ? -12.199 7.235 3.145 1.00 73.25 90 ILE A C 1
ATOM 703 O O . ILE A 1 90 ? -12.234 6.503 4.143 1.00 73.25 90 ILE A O 1
ATOM 707 N N . PRO A 1 91 ? -13.236 8.021 2.774 1.00 62.47 91 PRO A N 1
ATOM 708 C CA . PRO A 1 91 ? -14.469 8.235 3.555 1.00 62.47 91 PRO A CA 1
ATOM 709 C C . PRO A 1 91 ? -15.332 6.982 3.720 1.00 62.47 91 PRO A C 1
ATOM 711 O O . PRO A 1 91 ? -15.701 6.369 2.691 1.00 62.47 91 PRO A O 1
#

Radius of gyration: 24.5 Å; Cα contacts (8 Å, |Δi|>4): 33; chains: 1; bounding box: 46×67×37 Å